Protein AF-A0A2E7H1S6-F1 (afdb_monomer_lite)

Structure (mmCIF, N/CA/C/O backbone):
data_AF-A0A2E7H1S6-F1
#
_entry.id   AF-A0A2E7H1S6-F1
#
loop_
_atom_site.group_PDB
_atom_site.id
_atom_site.type_symbol
_atom_site.label_atom_id
_atom_site.label_alt_id
_atom_site.label_comp_id
_atom_site.label_asym_id
_atom_site.label_entity_id
_atom_site.label_seq_id
_atom_site.pdbx_PDB_ins_code
_atom_site.Cartn_x
_atom_site.Cartn_y
_atom_site.Cartn_z
_atom_site.occupancy
_atom_site.B_iso_or_equiv
_atom_site.auth_seq_id
_atom_site.auth_comp_id
_atom_site.auth_asym_id
_atom_site.auth_atom_id
_atom_site.pd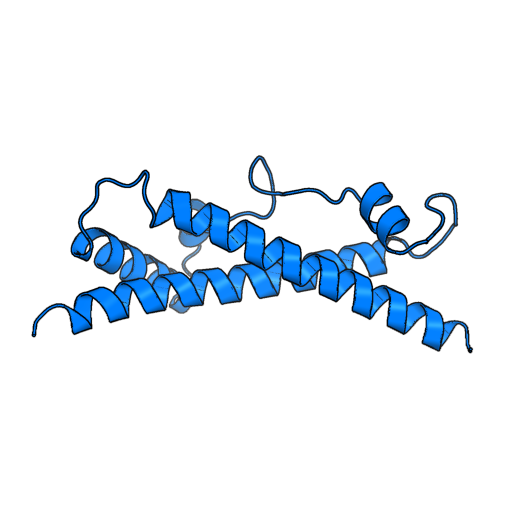bx_PDB_model_num
ATOM 1 N N . MET A 1 1 ? 8.927 -9.698 -32.269 1.00 55.09 1 MET A N 1
ATOM 2 C CA . MET A 1 1 ? 7.711 -8.863 -32.152 1.00 55.09 1 MET A CA 1
ATOM 3 C C . MET A 1 1 ? 8.120 -7.44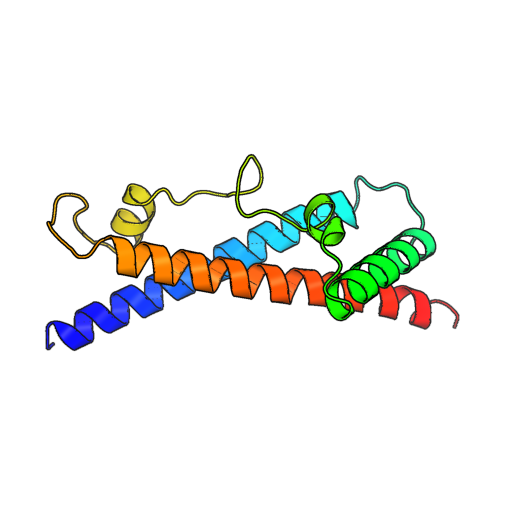1 -32.518 1.00 55.09 1 MET A C 1
ATOM 5 O O . MET A 1 1 ? 9.277 -7.266 -32.882 1.00 55.09 1 MET A O 1
ATOM 9 N N . SER A 1 2 ? 7.224 -6.449 -32.558 1.00 72.00 2 SER A N 1
ATOM 10 C CA . SER A 1 2 ? 7.715 -5.063 -32.642 1.00 72.00 2 SER A CA 1
ATOM 11 C C . SER A 1 2 ? 8.297 -4.654 -31.287 1.00 72.00 2 SER A C 1
ATOM 13 O O . SER A 1 2 ? 7.813 -5.112 -30.253 1.00 72.00 2 SER A O 1
ATOM 15 N N . THR A 1 3 ? 9.293 -3.772 -31.290 1.00 77.06 3 THR A N 1
ATOM 16 C CA . THR A 1 3 ? 9.915 -3.231 -30.068 1.00 77.06 3 THR A CA 1
ATOM 17 C C . THR A 1 3 ? 8.882 -2.625 -29.111 1.00 77.06 3 THR A C 1
ATOM 19 O O . THR A 1 3 ? 8.969 -2.813 -27.905 1.00 77.06 3 THR A O 1
ATOM 22 N N . ALA A 1 4 ? 7.823 -2.006 -29.643 1.00 79.75 4 ALA A N 1
ATOM 23 C CA . ALA A 1 4 ? 6.710 -1.476 -28.851 1.00 79.75 4 ALA A CA 1
ATOM 24 C C . ALA A 1 4 ? 5.882 -2.562 -28.127 1.00 79.75 4 ALA A C 1
ATOM 26 O O . ALA A 1 4 ? 5.435 -2.356 -27.002 1.00 79.75 4 ALA A O 1
ATOM 27 N N . GLN A 1 5 ? 5.674 -3.729 -28.749 1.00 83.62 5 GLN A N 1
ATOM 28 C CA . GLN A 1 5 ? 4.962 -4.847 -28.111 1.00 83.62 5 GLN A CA 1
ATOM 29 C C . GLN A 1 5 ? 5.805 -5.526 -27.030 1.00 83.62 5 GLN A C 1
ATOM 31 O O . GLN A 1 5 ? 5.257 -6.078 -26.080 1.00 83.62 5 GLN A O 1
ATOM 36 N N . GLU A 1 6 ? 7.125 -5.533 -27.196 1.00 84.06 6 GLU A N 1
ATOM 37 C CA . GLU A 1 6 ? 8.063 -6.051 -26.200 1.00 84.06 6 GLU A CA 1
ATOM 38 C C . GLU A 1 6 ? 8.144 -5.099 -24.997 1.00 84.06 6 GLU A C 1
ATOM 40 O O . GLU A 1 6 ? 8.026 -5.562 -23.866 1.00 84.06 6 GLU A O 1
ATOM 45 N N . TRP A 1 7 ? 8.188 -3.783 -25.232 1.00 87.25 7 TRP A N 1
ATOM 46 C CA . TRP A 1 7 ? 8.159 -2.764 -24.176 1.00 87.25 7 TRP A CA 1
ATOM 47 C C . TRP A 1 7 ? 6.877 -2.793 -23.337 1.00 87.25 7 TRP A C 1
ATOM 49 O O . TRP A 1 7 ? 6.937 -2.864 -22.114 1.00 87.25 7 TRP A O 1
ATOM 59 N N . SER A 1 8 ? 5.706 -2.855 -23.983 1.00 89.56 8 SER A N 1
ATOM 60 C CA . SER A 1 8 ? 4.419 -2.959 -23.276 1.00 89.56 8 SER A CA 1
ATOM 61 C C . SER A 1 8 ? 4.366 -4.158 -22.325 1.00 89.56 8 SER A C 1
ATOM 63 O O . SER A 1 8 ? 3.821 -4.052 -21.234 1.00 89.56 8 SER A O 1
ATOM 65 N N . LYS A 1 9 ? 4.961 -5.296 -22.704 1.00 91.00 9 LYS A N 1
ATOM 66 C CA . LYS A 1 9 ? 5.012 -6.482 -21.838 1.00 91.00 9 LYS A CA 1
ATOM 67 C C . LYS A 1 9 ? 5.932 -6.304 -20.636 1.00 91.00 9 LYS A C 1
ATOM 69 O O . LYS A 1 9 ? 5.679 -6.914 -19.600 1.00 91.00 9 LYS A O 1
ATOM 74 N N . LEU A 1 10 ? 7.012 -5.538 -20.788 1.00 90.00 10 LEU A N 1
ATOM 75 C CA . LEU A 1 10 ? 7.912 -5.220 -19.682 1.00 90.00 10 LEU A CA 1
ATOM 76 C C . LEU A 1 10 ? 7.209 -4.308 -18.674 1.00 90.00 10 LEU A C 1
ATOM 78 O O . LEU A 1 10 ? 7.253 -4.609 -17.486 1.00 90.00 10 LEU A O 1
ATOM 82 N N . LEU A 1 11 ? 6.475 -3.293 -19.145 1.00 91.56 11 LEU A N 1
ATOM 83 C CA . LEU A 1 11 ? 5.643 -2.430 -18.297 1.00 91.56 11 LEU A CA 1
ATOM 84 C C . LEU A 1 11 ? 4.564 -3.230 -17.550 1.00 91.56 11 LEU A C 1
ATOM 86 O O . LEU A 1 11 ? 4.460 -3.122 -16.331 1.00 91.56 11 LEU A O 1
ATOM 90 N N . ASP A 1 12 ? 3.828 -4.107 -18.243 1.00 93.56 12 ASP A N 1
ATOM 91 C CA . ASP A 1 12 ? 2.813 -4.968 -17.612 1.00 93.56 12 ASP A CA 1
ATOM 92 C C . ASP A 1 12 ? 3.420 -5.868 -16.524 1.00 93.56 12 ASP A C 1
ATOM 94 O O . ASP A 1 12 ? 2.813 -6.137 -15.480 1.00 93.56 12 ASP A O 1
ATOM 98 N N . ARG A 1 13 ? 4.641 -6.360 -16.759 1.00 92.56 13 ARG A N 1
ATOM 99 C CA . ARG A 1 13 ? 5.339 -7.216 -15.803 1.00 92.56 13 ARG A CA 1
ATOM 100 C C . ARG A 1 13 ? 5.893 -6.423 -14.624 1.00 92.56 13 ARG A C 1
ATOM 102 O O . ARG A 1 13 ? 5.779 -6.911 -13.503 1.00 92.56 13 ARG A O 1
ATOM 109 N N . ALA A 1 14 ? 6.411 -5.218 -14.850 1.00 90.69 14 ALA A N 1
ATOM 110 C CA . ALA A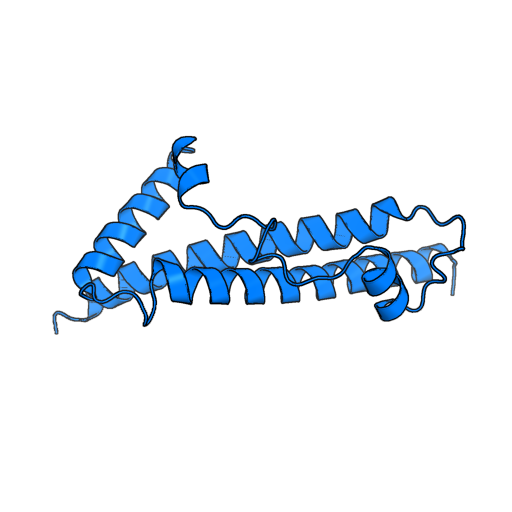 1 14 ? 6.810 -4.296 -13.791 1.00 90.69 14 ALA A CA 1
ATOM 111 C C . ALA A 1 14 ? 5.614 -3.965 -12.886 1.00 90.69 14 ALA A C 1
ATOM 113 O O . ALA A 1 14 ? 5.696 -4.152 -11.676 1.00 90.69 14 ALA A O 1
ATOM 114 N N . ALA A 1 15 ? 4.463 -3.626 -13.472 1.00 93.25 15 ALA A N 1
ATOM 115 C CA . ALA A 1 15 ? 3.225 -3.382 -12.734 1.00 93.25 15 ALA A CA 1
ATOM 116 C C . ALA A 1 15 ? 2.737 -4.620 -11.959 1.00 93.25 15 ALA A C 1
ATOM 118 O O . ALA A 1 15 ? 2.248 -4.510 -10.836 1.00 93.25 15 ALA A O 1
ATOM 119 N N . THR A 1 16 ? 2.893 -5.824 -12.522 1.00 93.31 16 THR A N 1
ATOM 120 C CA . THR A 1 16 ? 2.553 -7.078 -11.823 1.00 93.31 16 THR A CA 1
ATOM 121 C C . THR A 1 16 ? 3.421 -7.285 -10.579 1.00 93.31 16 THR A C 1
ATOM 123 O O . THR A 1 16 ? 2.900 -7.661 -9.529 1.00 93.31 16 THR A O 1
ATOM 126 N N . LEU A 1 17 ? 4.730 -7.036 -10.690 1.00 90.56 17 LEU A N 1
ATOM 127 C CA . LEU A 1 17 ? 5.659 -7.107 -9.560 1.00 90.56 17 LEU A CA 1
ATOM 128 C C . LEU A 1 17 ? 5.341 -6.027 -8.517 1.00 90.56 17 LEU A C 1
ATOM 130 O O . LEU A 1 17 ? 5.310 -6.331 -7.328 1.00 90.56 17 LEU A O 1
ATOM 134 N N . GLY A 1 18 ? 5.032 -4.806 -8.962 1.00 90.12 18 GLY A N 1
ATOM 135 C CA . GLY A 1 18 ? 4.632 -3.698 -8.094 1.00 90.12 18 GLY A CA 1
ATOM 136 C C . GLY A 1 18 ? 3.389 -4.038 -7.286 1.00 90.12 18 GLY A C 1
ATOM 137 O O . GLY A 1 18 ? 3.404 -3.981 -6.061 1.00 90.12 18 GLY A O 1
ATOM 138 N N . ARG A 1 19 ? 2.336 -4.521 -7.952 1.00 92.31 19 ARG A N 1
ATOM 139 C CA . ARG A 1 19 ? 1.094 -4.953 -7.296 1.00 92.31 19 ARG A CA 1
ATOM 140 C C . ARG A 1 19 ? 1.333 -6.004 -6.210 1.00 92.31 19 ARG A C 1
ATOM 142 O O . ARG A 1 19 ? 0.717 -5.921 -5.151 1.00 92.31 19 ARG A O 1
ATOM 149 N N . ALA A 1 20 ? 2.190 -6.992 -6.469 1.00 89.75 20 ALA A N 1
ATOM 150 C CA . ALA A 1 20 ? 2.524 -8.012 -5.476 1.00 89.75 20 ALA A CA 1
ATOM 151 C C . ALA A 1 20 ? 3.220 -7.395 -4.253 1.00 89.75 20 ALA A C 1
ATOM 153 O O . ALA A 1 20 ? 2.790 -7.635 -3.128 1.00 89.75 20 ALA A O 1
ATOM 154 N N . ALA A 1 21 ? 4.212 -6.530 -4.481 1.00 87.19 21 ALA A N 1
ATOM 155 C CA . ALA A 1 21 ? 4.916 -5.830 -3.411 1.00 87.19 21 ALA A CA 1
ATOM 156 C C . ALA A 1 21 ? 3.986 -4.927 -2.582 1.00 87.19 21 ALA A C 1
ATOM 158 O O . ALA A 1 21 ? 4.059 -4.931 -1.357 1.00 87.19 21 ALA A O 1
ATOM 159 N N . GLY A 1 22 ? 3.064 -4.206 -3.228 1.00 88.19 22 GLY A N 1
ATOM 160 C CA . GLY A 1 22 ? 2.074 -3.374 -2.542 1.00 88.19 22 GLY A CA 1
ATOM 161 C C . GLY A 1 22 ? 1.146 -4.177 -1.623 1.00 88.19 22 GLY A C 1
ATOM 162 O O . GLY A 1 22 ? 0.875 -3.764 -0.495 1.00 88.19 22 GLY A O 1
ATOM 163 N N . ILE A 1 23 ? 0.701 -5.357 -2.067 1.00 90.38 23 ILE A N 1
ATOM 164 C CA . ILE A 1 23 ? -0.116 -6.271 -1.250 1.00 90.38 23 ILE A CA 1
ATOM 165 C C . ILE A 1 23 ? 0.684 -6.795 -0.050 1.00 90.38 23 ILE A C 1
ATOM 167 O O . ILE A 1 23 ? 0.170 -6.806 1.070 1.00 90.38 23 ILE A O 1
ATOM 171 N N . ASP A 1 24 ? 1.936 -7.200 -0.264 1.00 87.25 24 ASP A N 1
ATOM 172 C CA . ASP A 1 24 ? 2.801 -7.704 0.805 1.00 87.25 24 ASP A CA 1
ATOM 173 C C . ASP A 1 24 ? 3.096 -6.610 1.848 1.00 87.25 24 ASP A C 1
ATOM 175 O O . ASP A 1 24 ? 2.985 -6.853 3.055 1.00 87.25 24 ASP A O 1
ATOM 179 N N . ALA A 1 25 ? 3.366 -5.377 1.406 1.00 85.50 25 ALA A N 1
ATOM 180 C CA . ALA A 1 25 ? 3.541 -4.216 2.278 1.00 85.50 25 ALA A CA 1
ATOM 181 C C . ALA A 1 25 ? 2.275 -3.916 3.100 1.00 85.50 25 ALA A C 1
ATOM 183 O O . ALA A 1 25 ? 2.348 -3.712 4.316 1.00 85.50 25 ALA A O 1
ATOM 184 N N . ALA A 1 26 ? 1.094 -3.961 2.473 1.00 88.19 26 ALA A N 1
ATOM 185 C CA . ALA A 1 26 ? -0.177 -3.791 3.174 1.00 88.19 26 ALA A CA 1
ATOM 186 C C . ALA A 1 26 ? -0.406 -4.881 4.235 1.00 88.19 26 ALA A C 1
ATOM 188 O O . ALA A 1 26 ? -0.897 -4.584 5.326 1.00 88.19 26 ALA A O 1
ATOM 189 N N . ALA A 1 27 ? -0.025 -6.132 3.958 1.00 86.44 27 ALA A N 1
ATOM 190 C CA . ALA A 1 27 ? -0.127 -7.230 4.918 1.00 86.44 27 ALA A CA 1
ATOM 191 C C . ALA A 1 27 ? 0.815 -7.041 6.121 1.00 86.44 27 ALA A C 1
ATOM 193 O O . ALA A 1 27 ? 0.437 -7.323 7.263 1.00 86.44 27 ALA A O 1
ATOM 194 N N . TRP A 1 28 ? 2.028 -6.528 5.898 1.00 83.38 28 TRP A N 1
ATOM 195 C CA . TRP A 1 28 ? 2.949 -6.151 6.974 1.00 83.38 28 TRP A CA 1
ATOM 196 C C . TRP A 1 28 ? 2.404 -5.013 7.833 1.00 83.38 28 TRP A C 1
ATOM 198 O O . TRP A 1 28 ? 2.430 -5.100 9.066 1.00 83.38 28 TRP A O 1
ATOM 208 N N . TRP A 1 29 ? 1.877 -3.964 7.201 1.00 86.12 29 TRP A N 1
ATOM 209 C CA . 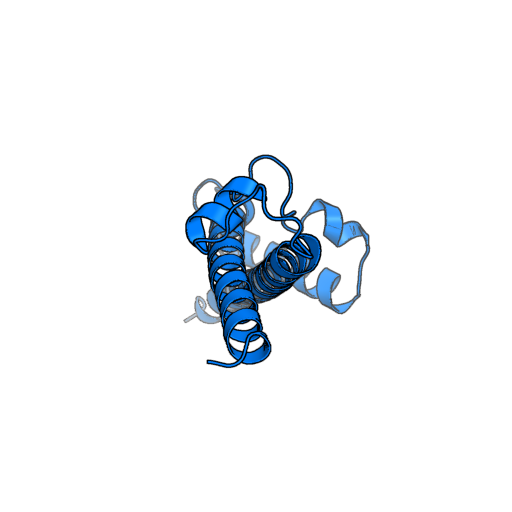TRP A 1 29 ? 1.221 -2.869 7.910 1.00 86.12 29 TRP A CA 1
ATOM 210 C C . TRP A 1 29 ? 0.048 -3.390 8.740 1.00 86.12 29 TRP A C 1
ATOM 212 O O . TRP A 1 29 ? -0.021 -3.117 9.936 1.00 86.12 29 TRP A O 1
ATOM 222 N N . GLN A 1 30 ? -0.811 -4.230 8.158 1.00 86.69 30 GLN A N 1
ATOM 223 C CA . GLN A 1 30 ? -1.965 -4.814 8.838 1.00 86.69 30 GLN A CA 1
ATOM 224 C C . GLN A 1 30 ? -1.548 -5.594 10.086 1.00 86.69 30 GLN A C 1
ATOM 226 O O . GLN A 1 30 ? -2.173 -5.440 11.133 1.00 86.69 30 GLN A O 1
ATOM 231 N N . GLN A 1 31 ? -0.469 -6.375 10.030 1.00 80.50 31 GLN A N 1
ATOM 232 C CA . GLN A 1 31 ? 0.029 -7.113 11.192 1.00 80.50 31 GLN A CA 1
ATOM 233 C C . GLN A 1 31 ? 0.525 -6.210 12.327 1.00 80.50 31 GLN A C 1
ATOM 235 O O . GLN A 1 31 ? 0.373 -6.576 13.494 1.00 80.50 31 GLN A O 1
ATOM 240 N N . ASN A 1 32 ? 1.110 -5.053 12.011 1.00 78.25 32 ASN A N 1
ATOM 241 C CA . ASN A 1 32 ? 1.614 -4.117 13.018 1.00 78.25 32 ASN A CA 1
ATOM 242 C C . ASN A 1 32 ? 0.524 -3.168 13.540 1.00 78.25 32 ASN A C 1
ATOM 244 O O . ASN A 1 32 ? 0.457 -2.935 14.744 1.00 78.25 32 ASN A O 1
ATOM 248 N N . ALA A 1 33 ? -0.334 -2.652 12.659 1.00 76.62 33 ALA A N 1
ATOM 249 C CA . ALA A 1 33 ? -1.381 -1.689 12.993 1.00 76.62 33 ALA A CA 1
ATOM 250 C C . ALA A 1 33 ? -2.635 -2.363 13.578 1.00 76.62 33 ALA A C 1
ATOM 252 O O . ALA A 1 33 ? -3.212 -1.882 14.555 1.00 76.62 33 ALA A O 1
ATOM 253 N N . LEU A 1 34 ? -3.046 -3.503 13.014 1.00 74.12 34 LEU A N 1
ATOM 254 C CA . LEU A 1 34 ? -4.313 -4.180 13.326 1.00 74.12 34 LEU A CA 1
ATOM 255 C C . LEU A 1 34 ? -4.129 -5.608 13.888 1.00 74.12 34 LEU A C 1
ATOM 257 O O . LEU A 1 34 ? -5.080 -6.172 14.421 1.00 74.12 34 LEU A O 1
ATOM 261 N N . GLY A 1 35 ? -2.945 -6.215 13.746 1.00 65.94 35 GLY A N 1
ATOM 262 C CA . GLY A 1 35 ? -2.688 -7.641 13.992 1.00 65.94 35 GLY A CA 1
ATOM 263 C C . GLY A 1 35 ? -1.830 -7.967 15.223 1.00 65.94 35 GLY A C 1
ATOM 264 O O . GLY A 1 35 ? -1.545 -7.115 16.054 1.00 65.94 35 GLY A O 1
ATOM 265 N N . GLY A 1 36 ? -1.432 -9.242 15.350 1.00 54.53 36 GLY A N 1
ATOM 266 C CA . GLY A 1 36 ? -1.131 -9.971 16.602 1.00 54.53 36 GLY A CA 1
ATOM 267 C C . GLY A 1 36 ? -0.038 -9.474 17.565 1.00 54.53 36 GLY A C 1
ATOM 268 O O . GLY A 1 36 ? 0.198 -10.134 18.577 1.00 54.53 36 GLY A O 1
ATOM 269 N N . ARG A 1 37 ? 0.621 -8.340 17.305 1.00 53.31 37 ARG A N 1
ATOM 270 C CA . ARG A 1 37 ? 1.400 -7.601 18.325 1.00 53.31 37 ARG A CA 1
ATOM 271 C C . ARG A 1 37 ? 0.553 -6.565 19.067 1.00 53.31 37 ARG A C 1
ATOM 273 O O . ARG A 1 37 ? 0.928 -6.138 20.157 1.00 53.31 37 ARG A O 1
ATOM 280 N N . ASN A 1 38 ? -0.580 -6.185 18.490 1.00 59.41 38 ASN A N 1
ATOM 281 C CA . ASN A 1 38 ? -1.578 -5.330 19.093 1.00 59.41 38 ASN A CA 1
ATOM 282 C C . ASN A 1 38 ? -2.413 -6.165 20.077 1.00 59.41 38 ASN A C 1
ATOM 284 O O . ASN A 1 38 ? -3.121 -7.092 19.691 1.00 59.41 38 ASN A O 1
ATOM 288 N N . THR A 1 39 ? -2.296 -5.870 21.373 1.00 63.62 39 THR A N 1
ATOM 289 C CA . THR A 1 39 ? -3.074 -6.529 22.439 1.00 63.62 39 THR A CA 1
ATOM 290 C C . THR A 1 39 ? -4.477 -5.937 22.593 1.00 63.62 39 THR A C 1
ATOM 292 O O . THR A 1 39 ? -5.177 -6.262 23.553 1.00 63.62 39 THR A O 1
ATOM 295 N N . ALA A 1 40 ? -4.855 -5.007 21.714 1.00 72.44 40 ALA A N 1
ATOM 296 C CA . ALA A 1 40 ? -6.151 -4.356 21.727 1.00 72.44 40 ALA A CA 1
ATOM 297 C C . ALA A 1 40 ? -7.276 -5.353 21.408 1.00 72.44 40 ALA A C 1
ATOM 299 O O . ALA A 1 40 ? -7.075 -6.364 20.730 1.00 72.44 40 ALA A O 1
ATOM 300 N N . SER A 1 41 ? -8.472 -5.088 21.930 1.00 83.19 41 SER A N 1
ATOM 301 C CA . SER A 1 41 ? -9.629 -5.935 21.651 1.00 83.19 41 SER A CA 1
ATOM 302 C C . SER A 1 41 ? -10.080 -5.784 20.194 1.00 83.19 41 SER A C 1
ATOM 304 O O . SER A 1 41 ? -9.799 -4.777 19.545 1.00 83.19 41 SER A O 1
ATOM 306 N N . ALA A 1 42 ? -10.851 -6.750 19.683 1.00 82.88 42 ALA A N 1
ATOM 307 C CA . ALA A 1 42 ? -11.460 -6.641 18.352 1.00 82.88 42 ALA A CA 1
ATOM 308 C C . ALA A 1 42 ? -12.282 -5.347 18.190 1.00 82.88 42 ALA A C 1
ATOM 310 O O . ALA A 1 42 ? -12.293 -4.741 17.121 1.00 82.88 42 ALA A O 1
ATOM 311 N N . ARG A 1 43 ? -12.916 -4.889 19.277 1.00 84.94 43 ARG A N 1
ATOM 312 C CA . ARG A 1 43 ? -13.635 -3.617 19.321 1.00 84.94 43 ARG A CA 1
ATOM 313 C C . ARG A 1 43 ? -12.700 -2.420 19.145 1.00 84.94 43 ARG A C 1
ATOM 315 O O . ARG A 1 43 ? -12.996 -1.553 18.334 1.00 84.94 43 ARG A O 1
ATOM 322 N N . ASP A 1 44 ? -11.589 -2.375 19.875 1.00 86.44 44 ASP A N 1
ATOM 323 C CA . ASP A 1 44 ? -10.622 -1.273 19.781 1.00 86.44 44 ASP A CA 1
ATOM 324 C C . ASP A 1 44 ? -10.005 -1.189 18.376 1.00 86.44 44 ASP A C 1
ATOM 326 O O . ASP A 1 44 ? -9.850 -0.099 17.825 1.00 86.44 44 ASP A O 1
ATOM 330 N N . ILE A 1 45 ? -9.703 -2.347 17.775 1.00 87.31 45 ILE A N 1
ATOM 331 C CA . ILE A 1 45 ? -9.205 -2.450 16.398 1.00 87.31 45 ILE A CA 1
ATOM 332 C C . ILE A 1 45 ? -10.243 -1.894 15.417 1.00 87.31 45 ILE A C 1
ATOM 334 O O . ILE A 1 45 ? -9.894 -1.095 14.553 1.00 87.31 45 ILE A O 1
ATOM 338 N N . ALA A 1 46 ? -11.519 -2.257 15.567 1.00 89.75 46 ALA A N 1
ATOM 339 C CA . ALA A 1 46 ? -12.588 -1.753 14.709 1.00 89.75 46 ALA A CA 1
ATOM 340 C C . ALA A 1 46 ? -12.848 -0.249 14.891 1.00 89.75 46 ALA A C 1
ATOM 342 O O . ALA A 1 46 ? -13.049 0.461 13.908 1.00 89.75 46 ALA A O 1
ATOM 343 N N . GLU A 1 47 ? -12.808 0.263 16.125 1.00 90.06 47 GLU A N 1
ATOM 344 C CA . GLU A 1 47 ? -12.936 1.699 16.400 1.00 90.06 47 GLU A CA 1
ATOM 345 C C . GLU A 1 47 ? -11.764 2.492 15.804 1.00 90.06 47 GLU A C 1
ATOM 347 O O . GLU A 1 47 ? -11.965 3.584 15.268 1.00 90.06 47 GLU A O 1
ATOM 352 N N . HIS A 1 48 ? -10.541 1.961 15.874 1.00 88.56 48 HIS A N 1
ATOM 353 C CA . HIS A 1 48 ? -9.385 2.569 15.222 1.00 88.56 48 HIS A CA 1
ATOM 354 C C . HIS A 1 48 ? -9.510 2.515 13.695 1.00 88.56 48 HIS A C 1
ATOM 356 O O . HIS A 1 48 ? -9.328 3.537 13.036 1.00 88.56 48 HIS A O 1
ATOM 362 N N . ALA A 1 49 ? -9.910 1.370 13.140 1.00 91.31 49 ALA A N 1
ATOM 363 C CA . ALA A 1 49 ? -10.083 1.202 11.704 1.00 91.31 49 ALA A CA 1
ATOM 364 C C . ALA A 1 49 ? -11.148 2.147 11.124 1.00 91.31 49 ALA A C 1
ATOM 366 O O . ALA A 1 49 ? -10.926 2.774 10.090 1.00 91.31 49 ALA A O 1
ATOM 367 N N . ALA A 1 50 ? -12.272 2.320 11.825 1.00 93.06 50 ALA A N 1
ATOM 368 C CA . ALA A 1 50 ? -13.319 3.262 11.438 1.00 93.06 50 ALA A CA 1
ATOM 369 C C . ALA A 1 50 ? -12.827 4.719 11.419 1.00 93.06 50 ALA A C 1
ATOM 371 O O . ALA A 1 50 ? -13.222 5.483 10.542 1.00 93.06 50 ALA A O 1
ATOM 372 N N . LYS A 1 51 ? -11.949 5.108 12.356 1.00 92.25 51 LYS A N 1
ATOM 373 C CA . LYS A 1 51 ? -11.342 6.451 12.367 1.00 92.25 51 LYS A CA 1
ATOM 374 C C . LYS A 1 51 ? -10.427 6.662 11.167 1.00 92.25 51 LYS A C 1
ATOM 376 O O . LYS A 1 51 ? -10.527 7.698 10.527 1.00 92.25 51 LYS A O 1
ATOM 381 N N . LEU A 1 52 ? -9.579 5.683 10.851 1.00 92.06 52 LEU A N 1
ATOM 382 C CA . LEU A 1 52 ? -8.677 5.770 9.700 1.00 92.06 52 LEU A CA 1
ATOM 383 C C . LEU A 1 52 ? -9.446 5.849 8.375 1.00 92.06 52 LEU A C 1
ATOM 385 O O . LEU A 1 52 ? -9.077 6.638 7.514 1.00 92.06 52 LEU A O 1
ATOM 389 N N . LEU A 1 53 ? -10.546 5.100 8.234 1.00 94.62 53 LEU A N 1
ATOM 390 C CA . LEU A 1 53 ? -11.430 5.213 7.067 1.00 94.62 53 LEU A CA 1
ATOM 391 C C . LEU A 1 53 ? -12.086 6.593 6.970 1.00 94.62 53 LEU A C 1
ATOM 393 O O . LEU A 1 53 ? -12.099 7.174 5.893 1.00 94.62 53 LEU A O 1
ATOM 397 N N . ALA A 1 54 ? -12.575 7.146 8.084 1.00 95.12 54 ALA A N 1
ATOM 398 C CA . ALA A 1 54 ? -13.146 8.492 8.083 1.00 95.12 54 ALA A CA 1
ATOM 399 C C . ALA A 1 54 ? -12.108 9.553 7.680 1.00 95.12 54 ALA A C 1
ATOM 401 O O . ALA A 1 54 ? -12.397 10.410 6.854 1.00 95.12 54 ALA A O 1
ATOM 402 N N . MET A 1 55 ? -10.881 9.454 8.202 1.00 94.31 55 MET A N 1
ATOM 403 C CA . MET A 1 55 ? -9.772 10.330 7.812 1.00 94.31 55 MET A CA 1
ATOM 404 C C . MET A 1 55 ? -9.429 10.198 6.321 1.00 94.31 55 MET A C 1
ATOM 406 O O . MET A 1 55 ? -9.159 11.204 5.669 1.00 94.31 55 MET A O 1
ATOM 410 N N . TYR A 1 56 ? -9.463 8.979 5.774 1.00 93.56 56 TYR A N 1
ATOM 411 C CA . TYR A 1 56 ? -9.248 8.727 4.347 1.00 93.56 56 TYR A CA 1
ATOM 412 C C . TYR A 1 56 ? -10.335 9.377 3.485 1.00 93.56 56 TYR A C 1
ATOM 414 O O . TYR A 1 56 ? -10.017 10.096 2.538 1.00 93.56 56 TYR A O 1
ATOM 422 N N . ASP A 1 57 ? -11.605 9.188 3.846 1.00 94.81 57 ASP A N 1
ATOM 423 C CA . ASP A 1 57 ? -12.750 9.759 3.127 1.00 94.81 57 ASP A CA 1
ATOM 424 C C . ASP A 1 57 ? -12.773 11.298 3.189 1.00 94.81 57 ASP A C 1
ATOM 426 O O . ASP A 1 57 ? -13.129 11.958 2.210 1.00 94.81 57 ASP A O 1
ATOM 430 N N . ASP A 1 58 ? -12.352 11.875 4.318 1.00 94.81 58 ASP A N 1
ATOM 431 C CA . ASP A 1 58 ? -12.276 13.325 4.526 1.00 94.81 58 ASP A CA 1
ATOM 432 C C . ASP A 1 58 ? -11.025 13.964 3.889 1.00 94.81 58 ASP A C 1
ATOM 434 O O . ASP A 1 58 ? -10.909 15.193 3.850 1.00 94.81 58 ASP A O 1
ATOM 438 N N . GLY A 1 59 ? -10.084 13.159 3.378 1.00 92.00 59 GLY A N 1
ATOM 439 C CA . GLY A 1 59 ? -8.793 13.641 2.885 1.00 92.00 59 GLY A CA 1
ATOM 440 C C . GLY A 1 59 ? -7.967 14.325 3.978 1.00 92.00 59 GLY A C 1
ATOM 441 O O . GLY A 1 59 ? -7.289 15.321 3.710 1.00 92.00 59 GLY A O 1
ATOM 442 N N . ASP A 1 60 ? -8.065 13.836 5.216 1.00 93.38 60 ASP A N 1
ATOM 443 C CA . ASP A 1 60 ? -7.379 14.400 6.374 1.00 93.38 60 ASP A CA 1
ATOM 444 C C . ASP A 1 60 ? -5.854 14.230 6.216 1.00 93.38 60 ASP A C 1
ATOM 446 O O . ASP A 1 60 ? -5.362 13.098 6.176 1.00 93.38 60 ASP A O 1
ATOM 450 N N . PRO A 1 61 ? -5.069 15.323 6.153 1.00 90.75 61 PRO A N 1
ATOM 451 C CA . PRO A 1 61 ? -3.618 15.235 6.003 1.00 90.75 61 PRO A CA 1
ATOM 452 C C . PRO A 1 61 ? -2.931 14.533 7.182 1.00 90.75 61 PRO A C 1
ATOM 454 O O . PRO A 1 61 ? -1.845 13.988 7.012 1.00 90.75 61 PRO A O 1
ATOM 457 N N . SER A 1 62 ? -3.547 14.490 8.369 1.00 90.62 62 SER A N 1
ATOM 458 C CA . SER A 1 62 ? -3.009 13.739 9.509 1.00 90.62 62 SER A CA 1
ATOM 459 C C . SER A 1 62 ? -3.032 12.225 9.295 1.00 90.62 62 SER A C 1
ATOM 461 O O . SER A 1 62 ? -2.400 11.500 10.062 1.00 90.62 62 SER A O 1
ATOM 463 N N . LEU A 1 63 ? -3.717 11.725 8.260 1.00 88.00 63 LEU A N 1
ATOM 464 C CA . LEU A 1 63 ? -3.699 10.308 7.910 1.00 88.00 63 LEU A CA 1
ATOM 465 C C . LEU A 1 63 ? -2.292 9.816 7.558 1.00 88.00 63 LEU A C 1
ATOM 467 O O . LEU A 1 63 ? -1.982 8.659 7.830 1.00 88.00 6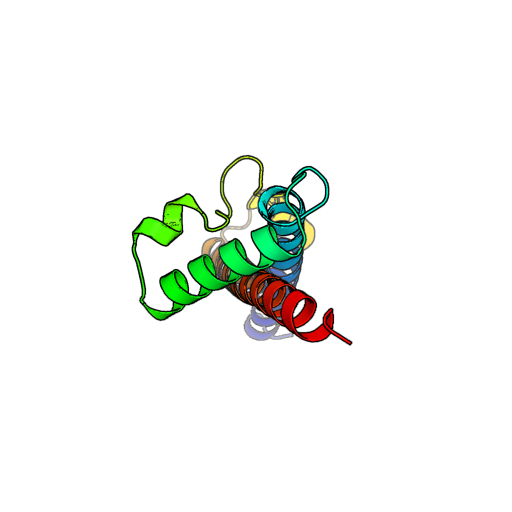3 LEU A O 1
ATOM 471 N N . GLU A 1 64 ? -1.433 10.686 7.019 1.00 85.06 64 GLU A N 1
ATOM 472 C CA . GLU A 1 64 ? -0.059 10.351 6.620 1.00 85.06 64 GLU A CA 1
ATOM 473 C C . GLU A 1 64 ? 0.769 9.764 7.779 1.00 85.06 64 GLU A C 1
ATOM 475 O O . GLU A 1 64 ? 1.618 8.909 7.553 1.00 85.06 64 GLU A O 1
ATOM 480 N N . GLU A 1 65 ? 0.481 10.140 9.032 1.00 85.75 65 GLU A N 1
ATOM 481 C CA . GLU A 1 65 ? 1.165 9.592 10.215 1.00 85.75 65 GLU A CA 1
ATOM 482 C C . GLU A 1 65 ? 0.784 8.134 10.531 1.00 85.75 65 GLU A C 1
ATOM 484 O O . GLU A 1 65 ? 1.507 7.442 11.251 1.00 85.75 65 GLU A O 1
ATOM 489 N N . TYR A 1 66 ? -0.358 7.667 10.023 1.00 83.75 66 TYR A N 1
ATOM 490 C CA . TYR A 1 66 ? -0.925 6.345 10.311 1.00 83.75 66 TYR A CA 1
ATOM 491 C C . TYR A 1 66 ? -0.941 5.418 9.091 1.00 83.75 66 TYR A C 1
ATOM 493 O O . TYR A 1 66 ? -1.071 4.196 9.234 1.00 83.75 66 TYR A O 1
ATOM 501 N N . TRP A 1 67 ? -0.841 5.993 7.895 1.00 84.31 67 TRP A N 1
ATOM 502 C CA . TRP A 1 67 ? -0.891 5.270 6.636 1.00 84.31 67 TRP A CA 1
ATOM 503 C C . TRP A 1 67 ? 0.449 4.592 6.335 1.00 84.31 67 TRP A C 1
ATOM 505 O O . TRP A 1 67 ? 1.502 5.136 6.677 1.00 84.31 67 TRP A O 1
ATOM 515 N N . PRO A 1 68 ? 0.461 3.405 5.704 1.00 77.94 68 PRO A N 1
ATOM 516 C CA . PRO A 1 68 ? 1.720 2.800 5.309 1.00 77.94 68 PRO A CA 1
ATOM 517 C C . PRO A 1 68 ? 2.444 3.660 4.275 1.00 77.94 68 PRO A C 1
ATOM 519 O O . PRO A 1 68 ? 1.859 4.121 3.294 1.00 77.94 68 PRO A O 1
ATOM 522 N N . SER A 1 69 ? 3.748 3.819 4.480 1.00 69.88 69 SER A N 1
ATOM 523 C CA . SER A 1 69 ? 4.660 4.387 3.499 1.00 69.88 69 SER A CA 1
ATOM 524 C C . SER A 1 69 ? 5.411 3.270 2.784 1.00 69.88 69 SER A C 1
ATOM 526 O O . SER A 1 69 ? 5.988 2.401 3.437 1.00 69.88 69 SER A O 1
ATOM 528 N N . MET A 1 70 ? 5.522 3.345 1.455 1.00 62.97 70 MET A N 1
ATOM 529 C CA . MET A 1 70 ? 6.424 2.479 0.673 1.00 62.97 70 MET A CA 1
ATOM 530 C C . MET A 1 70 ? 7.902 2.891 0.805 1.00 62.97 70 MET A C 1
ATOM 532 O O . MET A 1 70 ? 8.694 2.763 -0.124 1.00 62.97 70 MET A O 1
ATOM 536 N N . SER A 1 71 ? 8.282 3.443 1.953 1.00 61.34 71 SER A N 1
ATOM 537 C CA . SER A 1 71 ? 9.636 3.875 2.272 1.00 61.34 71 SER A CA 1
ATOM 538 C C . SER A 1 71 ? 10.030 3.370 3.660 1.00 61.34 71 SER A C 1
ATOM 540 O O . SER A 1 71 ? 9.181 3.135 4.523 1.00 61.34 71 SER A O 1
ATOM 542 N N . GLY A 1 72 ? 11.333 3.184 3.878 1.00 59.78 72 GLY A N 1
ATOM 543 C CA . GLY A 1 72 ? 11.868 2.701 5.152 1.00 59.78 72 GLY A CA 1
ATOM 544 C C . GLY A 1 72 ? 11.833 1.178 5.290 1.00 59.78 72 GLY A C 1
ATOM 545 O O . GLY A 1 72 ? 12.002 0.457 4.314 1.00 59.78 72 GLY A O 1
ATOM 546 N N . GLU A 1 73 ? 11.658 0.681 6.515 1.00 54.56 73 GLU A N 1
ATOM 547 C CA . GLU A 1 73 ? 11.747 -0.756 6.846 1.00 54.56 73 GLU A CA 1
ATOM 548 C C . GLU A 1 73 ? 10.605 -1.617 6.273 1.00 54.56 73 GLU A C 1
ATOM 550 O O . GLU A 1 73 ? 10.659 -2.840 6.359 1.00 54.56 73 GLU A O 1
ATOM 555 N N . TRP A 1 74 ? 9.589 -0.973 5.694 1.00 52.19 74 TRP A N 1
ATOM 556 C CA . TRP A 1 74 ? 8.398 -1.604 5.116 1.00 52.19 74 TRP A CA 1
ATOM 557 C C . TRP A 1 74 ? 8.436 -1.668 3.585 1.00 52.19 74 TRP A C 1
ATOM 559 O O . TRP A 1 74 ? 7.562 -2.280 2.975 1.00 52.19 74 TRP A O 1
ATOM 569 N N . ALA A 1 75 ? 9.440 -1.040 2.967 1.00 59.22 75 ALA A N 1
ATOM 570 C CA . ALA A 1 75 ? 9.711 -1.168 1.547 1.00 59.22 75 ALA A CA 1
ATOM 571 C C . ALA A 1 75 ? 10.533 -2.441 1.326 1.00 59.22 75 ALA A C 1
ATOM 573 O O . ALA A 1 75 ? 11.763 -2.413 1.399 1.00 59.22 75 ALA A O 1
ATOM 574 N N . ASP A 1 76 ? 9.867 -3.569 1.080 1.00 57.38 76 ASP A N 1
ATOM 575 C CA . ASP A 1 76 ? 10.572 -4.705 0.497 1.00 57.38 76 ASP A CA 1
ATOM 576 C C . ASP A 1 76 ? 11.071 -4.283 -0.895 1.00 57.38 76 ASP A C 1
ATOM 578 O O . ASP A 1 76 ? 10.307 -3.809 -1.738 1.00 57.38 76 ASP A O 1
ATOM 582 N N . GLU A 1 77 ? 12.388 -4.393 -1.101 1.00 60.94 77 GLU A N 1
ATOM 583 C CA . GLU A 1 77 ? 13.051 -4.125 -2.378 1.00 60.94 77 GLU A CA 1
ATOM 584 C C . GLU A 1 77 ? 12.304 -4.806 -3.538 1.00 60.94 77 GLU A C 1
ATOM 586 O O . GLU A 1 77 ? 11.989 -5.998 -3.475 1.00 60.94 77 GLU A O 1
ATOM 591 N N . PRO A 1 78 ? 12.171 -4.094 -4.662 1.00 64.00 78 PRO A N 1
ATOM 592 C CA . PRO A 1 78 ? 13.301 -4.054 -5.574 1.00 64.00 78 PRO A CA 1
ATOM 593 C C . PRO A 1 78 ? 13.911 -2.657 -5.704 1.00 64.00 78 PRO A C 1
ATOM 595 O O . PRO A 1 78 ? 13.243 -1.676 -6.011 1.00 64.00 78 PRO A O 1
ATOM 598 N N . THR A 1 79 ? 15.237 -2.582 -5.558 1.00 71.19 79 THR A N 1
ATOM 599 C CA . THR A 1 79 ? 16.004 -1.481 -6.160 1.00 71.19 79 THR A CA 1
ATOM 600 C C . THR A 1 79 ? 15.827 -1.518 -7.687 1.00 71.19 79 THR A C 1
ATOM 602 O O . THR A 1 79 ? 15.593 -2.605 -8.227 1.00 71.19 79 THR A O 1
ATOM 605 N N . PRO A 1 80 ? 16.007 -0.399 -8.418 1.00 71.94 80 PRO A N 1
ATOM 606 C CA . PRO A 1 80 ? 15.895 -0.396 -9.881 1.00 71.94 80 PRO A CA 1
ATOM 607 C C . PRO A 1 80 ? 16.703 -1.518 -10.557 1.00 71.94 80 PRO A C 1
ATOM 609 O O . PRO A 1 80 ? 16.183 -2.256 -11.387 1.00 71.94 80 PRO A O 1
ATOM 612 N N . ALA A 1 81 ? 17.937 -1.758 -10.099 1.00 71.88 81 ALA A N 1
ATOM 613 C CA . ALA A 1 81 ? 18.789 -2.835 -10.610 1.00 71.88 81 ALA A CA 1
ATOM 614 C C . ALA A 1 81 ? 18.191 -4.242 -10.415 1.00 71.88 81 ALA A C 1
ATOM 616 O O . ALA A 1 81 ? 18.333 -5.110 -11.278 1.00 71.88 81 ALA A O 1
ATOM 617 N N . ARG A 1 82 ? 17.510 -4.486 -9.290 1.00 78.12 82 ARG A N 1
ATOM 618 C CA . ARG A 1 82 ? 16.847 -5.765 -9.018 1.00 78.12 82 ARG A CA 1
ATOM 619 C C . ARG A 1 82 ? 15.578 -5.925 -9.849 1.00 78.12 82 ARG A C 1
ATOM 621 O O . ARG A 1 82 ? 15.360 -7.005 -10.390 1.00 78.12 82 ARG A O 1
ATOM 628 N N . LEU A 1 83 ? 14.800 -4.854 -10.013 1.00 81.94 83 LEU A N 1
ATOM 629 C CA . LEU A 1 83 ? 13.635 -4.841 -10.897 1.00 81.94 83 LEU A CA 1
ATOM 630 C C . LEU A 1 83 ? 14.046 -5.189 -12.335 1.00 81.94 83 LEU A C 1
ATOM 632 O O . LEU A 1 83 ? 13.441 -6.061 -12.955 1.00 81.94 83 LEU A O 1
ATOM 636 N N . TYR A 1 84 ? 15.124 -4.594 -12.847 1.00 82.38 84 TYR A N 1
ATOM 637 C CA . TYR A 1 84 ? 15.625 -4.896 -14.191 1.00 82.38 84 TYR A CA 1
ATOM 638 C C . TYR A 1 84 ? 16.121 -6.329 -14.329 1.00 82.38 84 TYR A C 1
ATOM 640 O O . TYR A 1 84 ? 15.765 -7.003 -15.298 1.00 82.38 84 TYR A O 1
ATOM 648 N N . ALA A 1 85 ? 16.849 -6.842 -13.334 1.00 83.44 85 ALA A N 1
ATOM 649 C CA . ALA A 1 85 ? 17.254 -8.243 -13.313 1.00 83.44 85 ALA A CA 1
ATOM 650 C C . ALA A 1 85 ? 16.042 -9.196 -13.352 1.00 83.44 85 ALA A C 1
ATOM 652 O O . ALA A 1 85 ? 16.059 -10.187 -14.083 1.00 83.44 85 ALA A O 1
ATOM 653 N N . GLU A 1 86 ? 14.968 -8.886 -12.621 1.00 84.25 86 GLU A N 1
ATOM 654 C CA . GLU A 1 86 ? 13.724 -9.671 -12.615 1.00 84.25 86 GLU A CA 1
ATOM 655 C C . GLU A 1 86 ? 12.933 -9.570 -13.932 1.00 84.25 86 GLU A C 1
ATOM 657 O O . GLU A 1 86 ? 12.242 -10.519 -14.327 1.00 84.25 86 GLU A O 1
ATOM 662 N N . LEU A 1 87 ? 13.061 -8.448 -14.641 1.00 84.19 87 LEU A N 1
ATOM 663 C CA . LEU A 1 87 ? 12.479 -8.221 -15.965 1.00 84.19 87 LEU A CA 1
ATOM 664 C C . LEU A 1 87 ? 13.352 -8.757 -17.112 1.00 84.19 87 LEU A C 1
ATOM 666 O O . LEU A 1 87 ? 12.876 -8.849 -18.245 1.00 84.19 87 LEU A O 1
ATOM 670 N N . GLY A 1 88 ? 14.597 -9.153 -16.831 1.00 84.50 88 GLY A N 1
ATOM 671 C CA . GLY A 1 88 ? 15.568 -9.582 -17.838 1.00 84.50 88 GLY A CA 1
ATOM 672 C C . GLY A 1 88 ? 16.082 -8.436 -18.715 1.00 84.50 88 GLY A C 1
ATOM 673 O O . GLY A 1 88 ? 16.471 -8.680 -19.857 1.00 84.50 88 GLY A O 1
ATOM 674 N N . VAL A 1 89 ? 16.049 -7.205 -18.198 1.00 81.94 89 VAL A N 1
ATOM 675 C CA . VAL A 1 89 ? 16.580 -5.997 -18.841 1.00 81.94 89 VAL A CA 1
ATOM 676 C C . VAL A 1 89 ? 18.012 -5.780 -18.353 1.00 81.94 89 VAL A C 1
ATOM 678 O O . VAL A 1 89 ? 18.304 -5.951 -17.169 1.00 81.94 89 VAL A O 1
ATOM 681 N N . ASP A 1 90 ? 18.914 -5.450 -19.274 1.00 74.44 90 ASP A N 1
ATOM 682 C CA . ASP A 1 90 ? 20.284 -5.078 -18.927 1.00 74.44 90 ASP A CA 1
ATOM 683 C C . ASP A 1 90 ? 20.265 -3.695 -18.264 1.00 74.44 90 ASP A C 1
ATOM 685 O O . ASP A 1 90 ? 19.847 -2.730 -18.893 1.00 74.44 90 ASP A O 1
ATOM 689 N N . ALA A 1 91 ? 20.687 -3.610 -17.002 1.00 63.72 91 ALA A N 1
ATOM 690 C CA . ALA A 1 91 ? 20.691 -2.362 -16.236 1.00 63.72 91 ALA A CA 1
ATOM 691 C C . ALA A 1 91 ? 21.695 -1.323 -16.775 1.00 63.72 91 ALA A C 1
ATOM 693 O O . ALA A 1 91 ? 21.632 -0.164 -16.379 1.00 63.72 91 ALA A O 1
ATOM 694 N N . ASP A 1 92 ? 22.619 -1.741 -17.650 1.00 64.62 92 ASP A N 1
ATOM 695 C CA . ASP A 1 92 ? 23.560 -0.859 -18.350 1.00 64.62 92 ASP A CA 1
ATOM 696 C C . ASP A 1 92 ? 23.045 -0.429 -19.740 1.00 64.62 92 ASP A C 1
ATOM 698 O O . ASP A 1 92 ? 23.722 0.323 -20.453 1.00 64.62 92 ASP A O 1
ATOM 702 N N . ALA A 1 93 ? 21.872 -0.913 -20.168 1.00 60.38 93 ALA A N 1
ATOM 703 C CA . ALA A 1 93 ? 21.225 -0.399 -21.364 1.00 60.38 93 ALA A CA 1
ATOM 704 C C . ALA A 1 93 ? 20.723 1.023 -21.084 1.00 60.38 93 ALA A C 1
ATOM 706 O O . ALA A 1 93 ? 20.127 1.284 -20.049 1.0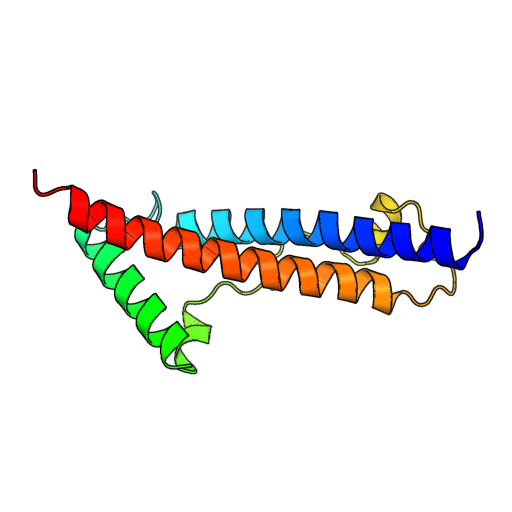0 60.38 93 ALA A O 1
ATOM 707 N N . ASP A 1 94 ? 20.946 1.940 -22.025 1.00 57.09 94 ASP A N 1
ATOM 708 C CA . ASP A 1 94 ? 20.420 3.315 -22.009 1.00 57.09 94 ASP A CA 1
ATOM 709 C C . ASP A 1 94 ? 18.902 3.284 -22.314 1.00 57.09 94 ASP A C 1
ATOM 711 O O . ASP A 1 94 ? 18.422 3.825 -23.313 1.00 57.09 94 ASP A O 1
ATOM 715 N N . THR A 1 95 ? 18.159 2.483 -21.547 1.00 59.12 95 THR A N 1
ATOM 716 C CA . THR A 1 95 ? 16.707 2.349 -21.602 1.00 59.12 95 THR A CA 1
ATOM 717 C C . THR A 1 95 ? 16.070 3.527 -20.865 1.00 59.12 95 THR A C 1
ATOM 719 O O . THR A 1 95 ? 16.683 4.129 -19.987 1.00 59.12 95 THR A O 1
ATOM 722 N N . ASP A 1 96 ? 14.840 3.904 -21.237 1.00 61.38 96 ASP A N 1
ATOM 723 C CA . ASP A 1 96 ? 14.017 4.855 -20.467 1.00 61.38 96 ASP A CA 1
ATOM 724 C C . ASP A 1 96 ? 13.584 4.189 -19.141 1.00 61.38 96 ASP A C 1
ATOM 726 O O . ASP A 1 96 ? 12.425 3.857 -18.894 1.00 61.38 96 ASP A O 1
ATOM 730 N N . ASP A 1 97 ? 14.581 3.954 -18.296 1.00 65.62 97 ASP A N 1
ATOM 731 C CA . ASP A 1 97 ? 14.611 3.228 -17.029 1.00 65.62 97 ASP A CA 1
ATOM 732 C C . ASP A 1 97 ? 13.527 3.696 -16.047 1.00 65.62 97 ASP A C 1
ATOM 734 O O . ASP A 1 97 ? 12.949 2.923 -15.277 1.00 65.62 97 ASP A O 1
ATOM 738 N N . PHE A 1 98 ? 13.175 4.974 -16.135 1.00 77.25 98 PHE A N 1
ATOM 739 C CA . PHE A 1 98 ? 12.160 5.588 -15.293 1.00 77.25 98 PHE A CA 1
ATOM 740 C C . PHE A 1 98 ? 10.751 5.048 -15.554 1.00 77.25 98 PHE A C 1
ATOM 742 O O . PHE A 1 98 ? 9.973 4.964 -14.611 1.00 77.25 98 PHE A O 1
ATOM 749 N N . GLU A 1 99 ? 10.401 4.632 -16.777 1.00 86.50 99 GLU A N 1
ATOM 750 C CA . GLU A 1 99 ? 9.036 4.161 -17.061 1.00 86.50 99 GLU A CA 1
ATOM 751 C C . GLU A 1 99 ? 8.732 2.815 -16.390 1.00 86.50 99 GLU A C 1
ATOM 753 O O . GLU A 1 99 ? 7.629 2.614 -15.886 1.00 86.50 99 GLU A O 1
ATOM 758 N N . LEU A 1 100 ? 9.705 1.896 -16.342 1.00 86.75 100 LEU A N 1
ATOM 759 C CA . LEU A 1 100 ? 9.540 0.609 -15.657 1.00 86.75 100 LEU A CA 1
ATOM 760 C C . LEU A 1 100 ? 9.453 0.796 -14.141 1.00 86.75 100 LEU A C 1
ATOM 762 O O . LEU A 1 100 ? 8.624 0.152 -13.498 1.00 86.75 100 LEU A O 1
ATOM 766 N N . CYS A 1 101 ? 10.275 1.691 -13.583 1.00 86.00 101 CYS A N 1
ATOM 767 C CA . CYS A 1 101 ? 10.203 2.047 -12.169 1.00 86.00 101 CYS A CA 1
ATOM 768 C C . CYS A 1 101 ? 8.855 2.692 -11.833 1.00 86.00 101 CYS A C 1
ATOM 770 O O . CYS A 1 101 ? 8.198 2.244 -10.903 1.00 86.00 101 CYS A O 1
ATOM 772 N N . HIS A 1 102 ? 8.385 3.655 -12.629 1.00 88.88 102 HIS A N 1
ATOM 773 C CA . HIS A 1 102 ? 7.080 4.283 -12.417 1.00 88.88 102 HIS A CA 1
ATOM 774 C C . HIS A 1 102 ? 5.926 3.288 -12.539 1.00 88.88 102 HIS A C 1
ATOM 776 O O . HIS A 1 102 ? 5.060 3.255 -11.672 1.00 88.88 102 HIS A O 1
ATOM 782 N N . ALA A 1 103 ? 5.936 2.413 -13.550 1.00 91.00 103 ALA A N 1
ATOM 783 C CA . ALA A 1 103 ? 4.913 1.377 -13.687 1.00 91.00 103 ALA A CA 1
ATOM 784 C C . ALA A 1 103 ? 4.874 0.431 -12.475 1.00 91.00 103 ALA A C 1
ATOM 786 O O . ALA A 1 103 ? 3.800 -0.015 -12.068 1.00 91.00 103 ALA A O 1
ATOM 787 N N . TRP A 1 104 ? 6.037 0.122 -11.897 1.00 91.25 104 TRP A N 1
ATOM 788 C CA . TRP A 1 104 ? 6.133 -0.649 -10.662 1.00 91.25 104 TRP A CA 1
ATOM 789 C C . TRP A 1 104 ? 5.613 0.147 -9.452 1.00 91.25 104 TRP A C 1
ATOM 791 O O . TRP A 1 104 ? 4.762 -0.359 -8.724 1.00 91.25 104 TRP A O 1
ATOM 801 N N . GLU A 1 105 ? 6.073 1.387 -9.258 1.00 89.00 105 GLU A N 1
ATOM 802 C CA . GLU A 1 105 ? 5.736 2.250 -8.113 1.00 89.00 105 GLU A CA 1
ATOM 803 C C . GLU A 1 105 ? 4.246 2.602 -8.066 1.00 89.00 105 GLU A C 1
ATOM 805 O O . GLU A 1 105 ? 3.628 2.520 -7.001 1.00 89.00 105 GLU A O 1
ATOM 810 N N . ASP A 1 106 ? 3.654 2.945 -9.210 1.00 91.75 106 ASP A N 1
ATOM 811 C CA . ASP A 1 106 ? 2.232 3.269 -9.322 1.00 91.75 106 ASP A CA 1
ATOM 812 C C . ASP A 1 106 ? 1.381 2.048 -8.959 1.00 91.75 106 ASP A C 1
ATOM 814 O O . ASP A 1 106 ? 0.487 2.131 -8.113 1.00 91.75 106 ASP A O 1
ATOM 818 N N . ALA A 1 107 ? 1.704 0.884 -9.536 1.00 92.88 107 ALA A N 1
ATOM 819 C CA . ALA A 1 107 ? 0.974 -0.350 -9.272 1.00 92.88 107 ALA A CA 1
ATOM 820 C C . ALA A 1 107 ? 1.144 -0.841 -7.825 1.00 92.88 107 ALA A C 1
ATOM 822 O O . ALA A 1 107 ? 0.204 -1.403 -7.259 1.00 92.88 107 ALA A O 1
ATOM 823 N N . ALA A 1 108 ? 2.320 -0.640 -7.225 1.00 90.56 108 ALA A N 1
ATOM 824 C CA . ALA A 1 108 ? 2.568 -0.948 -5.821 1.00 90.56 108 ALA A CA 1
ATOM 825 C C . ALA A 1 108 ? 1.765 -0.029 -4.895 1.00 90.56 108 ALA A C 1
ATOM 827 O O . ALA A 1 108 ? 1.069 -0.518 -4.003 1.00 90.56 108 ALA A O 1
ATOM 828 N N . SER A 1 109 ? 1.789 1.281 -5.150 1.00 88.69 109 SER A N 1
ATOM 829 C CA . SER A 1 109 ? 1.065 2.279 -4.356 1.00 88.69 109 SER A CA 1
ATOM 830 C C . SER A 1 109 ? -0.445 2.055 -4.404 1.00 88.69 109 SER A C 1
ATOM 832 O O . SER A 1 109 ? -1.107 2.057 -3.366 1.00 88.69 109 SER A O 1
ATOM 834 N N . GLU A 1 110 ? -0.992 1.832 -5.602 1.00 93.00 110 GLU A N 1
ATOM 835 C CA . GLU A 1 110 ? -2.415 1.554 -5.811 1.00 93.00 110 GLU A CA 1
ATOM 836 C C . GLU A 1 110 ? -2.833 0.278 -5.069 1.00 93.00 110 GLU A C 1
ATOM 838 O O . GLU A 1 110 ? -3.755 0.304 -4.254 1.00 93.00 110 GLU A O 1
ATOM 843 N N . ALA A 1 111 ? -2.103 -0.823 -5.270 1.00 93.38 111 ALA A N 1
ATOM 844 C CA . ALA A 1 111 ? -2.429 -2.103 -4.649 1.00 93.38 111 ALA A CA 1
ATOM 845 C C . ALA A 1 111 ? -2.300 -2.083 -3.120 1.00 93.38 111 ALA A C 1
ATOM 847 O O . ALA A 1 111 ? -3.111 -2.704 -2.430 1.00 93.38 111 ALA A O 1
ATOM 848 N N . MET A 1 112 ? -1.303 -1.369 -2.586 1.00 91.12 112 MET A N 1
ATOM 849 C CA . MET A 1 112 ? -1.142 -1.184 -1.146 1.00 91.12 112 MET A CA 1
ATOM 850 C C . MET A 1 112 ? -2.332 -0.423 -0.563 1.00 91.12 112 MET A C 1
ATOM 852 O O . MET A 1 112 ? -2.923 -0.876 0.416 1.00 91.12 112 MET A O 1
ATOM 856 N N . ASN A 1 113 ? -2.714 0.700 -1.178 1.00 91.88 113 ASN A N 1
ATOM 857 C CA . ASN A 1 113 ? -3.852 1.503 -0.731 1.00 91.88 113 ASN A CA 1
ATOM 858 C C . ASN A 1 113 ? -5.151 0.690 -0.735 1.00 91.88 113 ASN A C 1
ATOM 860 O O . ASN A 1 113 ? -5.847 0.648 0.281 1.00 91.88 113 ASN A O 1
ATOM 864 N N . ASP A 1 114 ? -5.440 -0.010 -1.832 1.00 95.25 114 ASP A N 1
ATOM 865 C CA . ASP A 1 114 ? -6.633 -0.852 -1.954 1.00 95.25 114 ASP A CA 1
ATOM 866 C C . ASP A 1 114 ? -6.678 -1.942 -0.873 1.00 95.25 114 ASP A C 1
ATOM 868 O O . ASP A 1 114 ? -7.715 -2.168 -0.240 1.00 95.25 114 ASP A O 1
ATOM 872 N N . ALA A 1 115 ? -5.547 -2.608 -0.624 1.00 93.94 115 ALA A N 1
ATOM 873 C CA . ALA A 1 115 ? -5.453 -3.661 0.380 1.00 93.94 115 ALA A CA 1
ATOM 874 C C . ALA A 1 115 ? -5.634 -3.121 1.809 1.00 93.94 115 ALA A C 1
ATOM 876 O O . ALA A 1 115 ? -6.376 -3.713 2.594 1.00 93.94 115 ALA A O 1
ATOM 877 N N . VAL A 1 116 ? -5.018 -1.982 2.143 1.00 92.62 116 VAL A N 1
ATOM 878 C CA . VAL A 1 116 ? -5.170 -1.310 3.448 1.00 92.62 116 VAL A CA 1
ATOM 879 C C . VAL A 1 116 ? -6.629 -0.959 3.711 1.00 92.62 116 VAL A C 1
ATOM 881 O O . VAL A 1 116 ? -7.161 -1.293 4.771 1.00 92.62 116 VAL A O 1
ATOM 884 N N . ILE A 1 117 ? -7.300 -0.348 2.732 1.00 95.12 117 ILE A N 1
ATOM 885 C CA . ILE A 1 117 ? -8.727 -0.021 2.821 1.00 95.12 117 ILE A CA 1
ATOM 886 C C . ILE A 1 117 ? -9.549 -1.296 3.032 1.00 95.12 117 ILE A C 1
ATOM 888 O O . ILE A 1 117 ? -10.414 -1.327 3.910 1.00 95.12 117 ILE A O 1
ATOM 892 N N . GLY A 1 118 ? -9.253 -2.365 2.288 1.00 94.81 118 GLY A N 1
ATOM 893 C CA . GLY A 1 118 ? -9.892 -3.669 2.463 1.00 94.81 118 GLY A CA 1
ATOM 894 C C . GLY A 1 118 ? -9.759 -4.207 3.891 1.00 94.81 118 GLY A C 1
ATOM 895 O O . GLY A 1 118 ? -10.761 -4.561 4.514 1.00 94.81 118 GLY A O 1
ATOM 896 N N . TYR A 1 119 ? -8.549 -4.192 4.457 1.00 92.88 119 TYR A N 1
ATOM 897 C CA . TYR A 1 119 ? -8.303 -4.649 5.829 1.00 92.88 119 TYR A CA 1
ATOM 898 C C . TYR A 1 119 ? -9.042 -3.819 6.879 1.00 92.88 119 TYR A C 1
ATOM 900 O O . TYR A 1 119 ? -9.603 -4.377 7.825 1.00 92.88 119 TYR A O 1
ATOM 908 N N . LEU A 1 120 ? -9.076 -2.497 6.711 1.00 93.06 120 LEU A N 1
ATOM 909 C CA . LEU A 1 120 ? -9.814 -1.597 7.593 1.00 93.06 120 LEU A CA 1
ATOM 910 C C . LEU A 1 120 ? -11.320 -1.889 7.554 1.00 93.06 120 LEU A C 1
ATOM 912 O O . LEU A 1 120 ? -11.963 -2.010 8.599 1.00 93.06 120 LEU A O 1
ATOM 916 N N . GLN A 1 121 ? -11.884 -2.048 6.356 1.00 94.56 121 GLN A N 1
ATOM 917 C CA . GLN A 1 121 ? -13.297 -2.378 6.178 1.00 94.56 121 GLN A CA 1
ATOM 918 C C . GLN A 1 121 ? -13.646 -3.731 6.801 1.00 94.56 121 GLN A C 1
ATOM 920 O O . GLN A 1 121 ? -14.695 -3.867 7.432 1.00 94.56 121 GLN A O 1
ATOM 925 N N . ASP A 1 122 ? -12.784 -4.730 6.644 1.00 92.31 122 ASP A N 1
ATOM 926 C CA . ASP A 1 122 ? -13.013 -6.060 7.202 1.00 92.31 122 ASP A CA 1
ATOM 927 C C . ASP A 1 122 ? -12.924 -6.067 8.731 1.00 92.31 122 ASP A C 1
ATOM 929 O O . ASP A 1 122 ? -13.743 -6.722 9.379 1.00 92.31 122 ASP A O 1
ATOM 933 N N . ALA A 1 123 ? -12.031 -5.270 9.326 1.00 90.06 123 ALA A N 1
ATOM 934 C CA . ALA A 1 123 ? -11.982 -5.073 10.774 1.00 90.06 123 ALA A CA 1
ATOM 935 C C . ALA A 1 123 ? -13.289 -4.469 11.322 1.00 90.06 123 ALA A C 1
ATOM 937 O O . ALA A 1 123 ? -13.823 -4.944 12.327 1.00 90.06 123 ALA A O 1
ATOM 938 N N . VAL A 1 124 ? -13.847 -3.465 10.636 1.00 91.75 124 VAL A N 1
ATOM 939 C CA . VAL A 1 124 ? -15.133 -2.852 11.013 1.00 91.75 124 VAL A CA 1
ATOM 940 C C . VAL A 1 124 ? -16.284 -3.855 10.892 1.00 91.75 124 VAL A C 1
ATOM 942 O O . VAL A 1 124 ? -17.080 -3.990 11.823 1.00 91.75 124 VAL A O 1
ATOM 945 N N . LYS A 1 125 ? -16.362 -4.601 9.782 1.00 90.69 125 LYS A N 1
ATOM 946 C CA . LYS A 1 125 ? -17.403 -5.626 9.571 1.00 90.69 125 LYS A CA 1
ATOM 947 C C . LYS A 1 125 ? -17.327 -6.738 10.617 1.00 90.69 125 LYS A C 1
ATOM 949 O O . LYS A 1 125 ? -18.362 -7.166 11.123 1.00 90.69 125 LYS A O 1
ATOM 954 N N . ALA A 1 126 ? -16.123 -7.196 10.958 1.00 86.69 126 ALA A N 1
ATOM 955 C CA . ALA A 1 126 ? -15.923 -8.266 11.931 1.00 86.69 126 ALA A CA 1
ATOM 956 C C . ALA A 1 126 ? -16.467 -7.898 13.321 1.00 86.69 126 ALA A C 1
ATOM 958 O O . ALA A 1 126 ? -17.068 -8.741 13.982 1.00 86.69 126 ALA A O 1
ATOM 959 N N . ALA A 1 127 ? -16.323 -6.639 13.746 1.00 85.38 127 ALA A N 1
ATOM 960 C CA . ALA A 1 127 ? -16.895 -6.170 15.008 1.00 85.38 127 ALA A CA 1
ATOM 961 C C . ALA A 1 127 ? -18.427 -6.045 14.973 1.00 85.38 127 ALA A C 1
ATOM 963 O O . ALA A 1 127 ? -19.069 -6.237 15.998 1.00 85.38 127 ALA A O 1
ATOM 964 N N . GLN A 1 128 ? -19.021 -5.760 13.810 1.00 80.50 128 GLN A N 1
ATOM 965 C CA . GLN A 1 128 ? -20.479 -5.669 13.645 1.00 80.50 128 GLN A CA 1
ATOM 966 C C . GLN A 1 128 ? -21.167 -7.042 13.588 1.00 80.50 128 GLN A C 1
ATOM 968 O O . GLN A 1 128 ? -22.335 -7.151 13.945 1.00 80.50 128 GLN A O 1
ATOM 973 N N . GLY A 1 129 ? -20.459 -8.082 13.133 1.00 70.44 129 GLY A N 1
ATOM 974 C CA . GLY A 1 129 ? -20.972 -9.455 13.044 1.00 70.44 129 GLY A CA 1
ATOM 975 C C . GLY A 1 129 ? -20.733 -10.325 14.285 1.00 70.44 129 GLY A C 1
ATOM 976 O O . GLY A 1 129 ? -21.124 -11.485 14.282 1.00 70.44 129 GLY A O 1
ATOM 977 N N . GLY A 1 130 ? -20.065 -9.803 15.320 1.00 57.25 130 GLY A N 1
ATOM 978 C CA . GLY A 1 130 ? -19.723 -10.539 16.547 1.00 57.25 130 GLY A CA 1
ATOM 979 C C . GLY A 1 130 ? -20.762 -10.470 17.675 1.00 57.25 130 GLY A C 1
ATOM 980 O O . GLY A 1 130 ? -20.496 -11.000 18.750 1.00 57.25 130 GLY A O 1
ATOM 981 N N . ASP A 1 131 ? -21.905 -9.819 17.442 1.00 49.06 131 ASP A N 1
ATOM 982 C CA . ASP A 1 131 ? -22.984 -9.602 18.423 1.00 49.06 131 ASP A CA 1
ATOM 983 C C . ASP A 1 131 ? -24.161 -10.610 18.295 1.00 49.06 131 ASP A C 1
ATOM 985 O O . ASP A 1 131 ? -25.240 -10.362 18.842 1.00 49.06 131 ASP A O 1
ATOM 989 N N . GLU A 1 132 ? -23.982 -11.745 17.599 1.00 40.75 132 GLU A N 1
ATOM 990 C CA . GLU A 1 132 ? -24.973 -12.848 17.518 1.00 40.75 132 GLU A CA 1
ATOM 991 C C . GLU A 1 132 ? -24.667 -14.039 18.444 1.00 40.75 132 GLU A C 1
ATOM 993 O O . GLU A 1 132 ? -23.515 -14.535 18.453 1.00 40.75 132 GLU A O 1
#

pLDDT: mean 81.64, std 12.84, range [40.75, 95.25]

Foldseek 3Di:
DPPVVLVVVLLVVLLVLLLVLLLQLLVVLCCVLQHDVDPDDLVVSLVVLVVLVVCVVVVPPVNVVNADDCDDPSVDDDDLCNSCVVSVHDPPPPDPSVSSVCSSNVSSNVNNVVNNNVSSVVSNVVVVPPPD

Radius of gyration: 18.29 Å; chains: 1; bounding box: 48×28×55 Å

Sequence (132 aa):
MSTAQEWSKLLDRAATLGRAAGIDAAAWWQQNALGGRNTASARDIAEHAAKLLAMYDDGDPSLEEYWPSMSGEWADEPTPARLYAELGVDADADTDDFELCHAWEDAASEAMNDAVIGYLQDAVKAAQGGDE

Secondary structure (DSSP, 8-state):
--HHHHHHHHHHHHHHHHHHHHHHHHHHHHHHHTSTT----HHHHHHHHHHHHHHHHTT-GGGGGTSPPSSGGG-----HHHHHHHHT--TTS---HHHHHHHHHHHHHHHHHHHHHHHHHHHHHHHHSS--